Protein AF-A0A7W6MIZ2-F1 (afdb_monomer_lite)

Sequence (58 aa):
MSDTTPAASRRAARISRGDSLEELAIATGLTVAEIAAAEEPGEPVPEHHVERIEHVLA

Secondary structure (DSSP, 8-state):
-----HHHHHHHHHHHHT--HHHHHHHHT--HHHHHHHHSTT----HHHHHHHHHHH-

Radius of gyration: 10.48 Å; chains: 1; bounding box: 22×24×27 Å

Foldseek 3Di:
DPPQDQLCVLVVLCVVVVHDLVNLCVQLVHDSVLNVLSNDPPRDHDPSSSVSSVVSSD

Structure (mmCIF, N/CA/C/O backbone):
data_AF-A0A7W6MIZ2-F1
#
_entry.id   AF-A0A7W6MIZ2-F1
#
loop_
_atom_site.group_PDB
_atom_site.id
_atom_site.type_symbol
_atom_site.label_atom_id
_atom_site.label_alt_id
_atom_site.label_comp_id
_atom_site.label_asym_id
_atom_site.label_entity_id
_atom_site.label_seq_id
_atom_site.pdbx_PDB_ins_code
_atom_site.Cartn_x
_atom_site.Cartn_y
_atom_site.Cartn_z
_atom_site.occupancy
_atom_site.B_iso_or_equiv
_atom_site.auth_seq_id
_atom_site.auth_comp_id
_atom_site.auth_asym_id
_atom_site.auth_atom_id
_atom_site.pdbx_PDB_model_num
ATOM 1 N N . MET A 1 1 ? 16.026 7.765 -18.797 1.00 41.28 1 MET A N 1
ATOM 2 C CA . M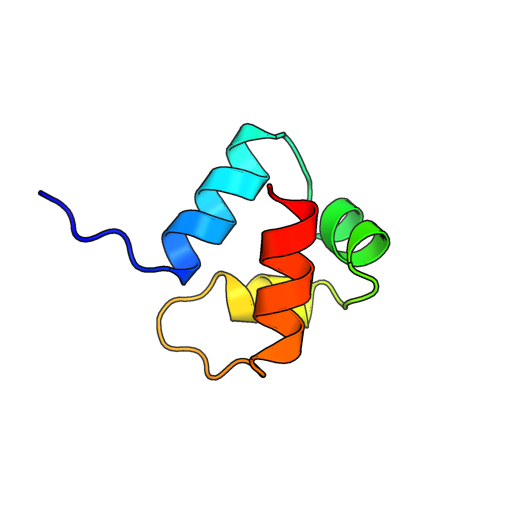ET A 1 1 ? 14.761 7.864 -18.046 1.00 41.28 1 MET A CA 1
ATOM 3 C C . MET A 1 1 ? 14.828 6.754 -17.025 1.00 41.28 1 MET A C 1
ATOM 5 O O . MET A 1 1 ? 15.038 5.626 -17.439 1.00 41.28 1 MET A O 1
ATOM 9 N N . SER A 1 2 ? 14.856 7.065 -15.732 1.00 51.12 2 SER A N 1
ATOM 10 C CA . SER A 1 2 ? 14.868 6.012 -14.713 1.00 51.12 2 SER A CA 1
ATOM 11 C C . SER A 1 2 ? 13.529 5.287 -14.799 1.00 51.12 2 SER A C 1
ATOM 13 O O . SER A 1 2 ? 12.502 5.927 -14.592 1.00 51.12 2 SER A O 1
ATOM 15 N N . ASP A 1 3 ? 13.530 4.008 -15.173 1.00 61.38 3 ASP A N 1
ATOM 16 C CA . ASP A 1 3 ? 12.321 3.184 -15.158 1.00 61.38 3 ASP A CA 1
ATOM 17 C C . ASP A 1 3 ? 11.875 3.024 -13.702 1.00 61.38 3 ASP A C 1
ATOM 19 O O . ASP A 1 3 ? 12.420 2.224 -12.941 1.00 61.38 3 ASP A O 1
ATOM 23 N N . THR A 1 4 ? 10.923 3.852 -13.276 1.00 81.00 4 THR A N 1
ATOM 24 C CA . THR A 1 4 ? 10.306 3.723 -11.958 1.00 81.00 4 THR A CA 1
ATOM 25 C C . THR A 1 4 ? 9.457 2.458 -11.964 1.00 81.00 4 THR A C 1
ATOM 27 O O . THR A 1 4 ? 8.508 2.340 -12.739 1.00 81.00 4 THR A O 1
ATOM 30 N N . THR A 1 5 ? 9.799 1.492 -11.111 1.00 92.62 5 THR A N 1
ATOM 31 C CA . THR A 1 5 ? 9.007 0.266 -10.961 1.00 92.62 5 THR A CA 1
ATOM 32 C C . THR A 1 5 ? 7.619 0.596 -10.392 1.00 92.62 5 THR A C 1
ATOM 34 O O . THR A 1 5 ? 7.480 1.581 -9.663 1.00 92.62 5 THR A O 1
ATOM 37 N N . PRO A 1 6 ? 6.580 -0.224 -10.642 1.00 94.38 6 PRO A N 1
ATOM 38 C CA . PRO A 1 6 ? 5.255 -0.003 -10.053 1.00 94.38 6 PRO A CA 1
ATOM 39 C C . PRO A 1 6 ? 5.281 0.126 -8.520 1.00 94.38 6 PRO A C 1
ATOM 41 O O . PRO A 1 6 ? 4.608 0.983 -7.955 1.00 94.38 6 PRO A O 1
ATOM 44 N N . ALA A 1 7 ? 6.126 -0.666 -7.852 1.00 95.56 7 ALA A N 1
ATOM 45 C CA . ALA A 1 7 ? 6.360 -0.579 -6.411 1.00 95.56 7 ALA A CA 1
ATOM 46 C C . ALA A 1 7 ? 6.910 0.795 -5.989 1.00 95.56 7 ALA A C 1
ATOM 48 O O . ALA A 1 7 ? 6.379 1.429 -5.074 1.00 95.56 7 ALA A O 1
ATOM 49 N N . ALA A 1 8 ? 7.912 1.306 -6.713 1.00 94.81 8 ALA A N 1
ATOM 50 C CA . ALA A 1 8 ? 8.458 2.637 -6.469 1.00 94.81 8 ALA A CA 1
ATOM 51 C C . ALA A 1 8 ? 7.429 3.751 -6.736 1.00 94.81 8 ALA A C 1
ATOM 53 O O . ALA A 1 8 ? 7.405 4.741 -6.003 1.00 94.81 8 ALA A O 1
ATOM 54 N N . SER A 1 9 ? 6.545 3.580 -7.725 1.00 95.62 9 SER A N 1
ATOM 55 C CA . SER A 1 9 ? 5.448 4.518 -7.999 1.00 95.62 9 SER A CA 1
ATOM 56 C C . SER A 1 9 ? 4.429 4.571 -6.860 1.00 95.62 9 SER A C 1
ATOM 58 O O . SER A 1 9 ? 4.058 5.667 -6.441 1.00 95.62 9 SER A O 1
ATOM 60 N N . ARG A 1 10 ? 4.024 3.420 -6.300 1.00 96.75 10 ARG A N 1
ATOM 61 C CA . ARG A 1 10 ? 3.130 3.372 -5.127 1.00 96.75 10 ARG A CA 1
ATOM 62 C C . ARG A 1 10 ? 3.746 4.076 -3.921 1.00 96.75 10 ARG A C 1
ATOM 64 O O . ARG A 1 10 ? 3.115 4.955 -3.336 1.00 96.75 10 ARG A O 1
ATOM 71 N N . ARG A 1 11 ? 5.017 3.780 -3.627 1.00 97.25 11 ARG A N 1
ATOM 72 C CA . ARG A 1 11 ? 5.764 4.444 -2.550 1.00 97.25 11 ARG A CA 1
ATOM 73 C C . ARG A 1 11 ? 5.836 5.955 -2.741 1.00 97.25 11 ARG A C 1
ATOM 75 O O . ARG A 1 11 ? 5.638 6.708 -1.790 1.00 97.25 11 ARG A O 1
ATOM 82 N N . ALA A 1 12 ? 6.124 6.405 -3.961 1.00 96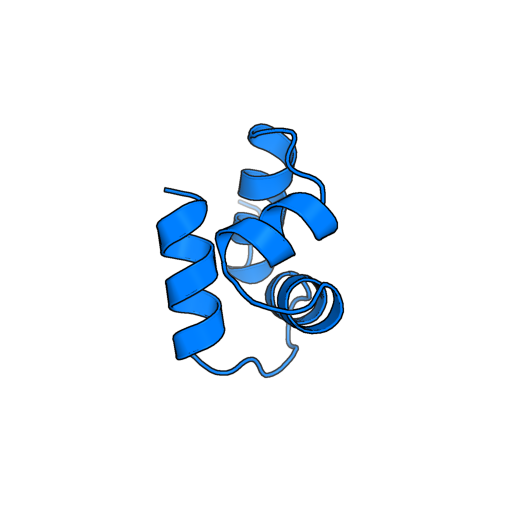.69 12 ALA A N 1
ATOM 83 C CA . ALA A 1 12 ? 6.181 7.826 -4.276 1.00 96.69 12 ALA A CA 1
ATOM 84 C C . ALA A 1 12 ? 4.816 8.501 -4.081 1.00 96.69 12 ALA A C 1
ATOM 86 O O . ALA A 1 12 ? 4.751 9.536 -3.424 1.00 96.69 12 ALA A O 1
ATOM 87 N N . ALA A 1 13 ? 3.733 7.892 -4.573 1.00 97.06 13 ALA A N 1
ATOM 88 C CA . ALA A 1 13 ? 2.378 8.416 -4.419 1.00 97.06 13 ALA A CA 1
ATOM 89 C C . ALA A 1 13 ? 1.964 8.538 -2.944 1.00 97.06 13 ALA A C 1
ATOM 91 O O . ALA A 1 13 ? 1.467 9.591 -2.538 1.00 97.06 13 ALA A O 1
ATOM 92 N N . ARG A 1 14 ? 2.251 7.519 -2.121 1.00 97.56 14 ARG A N 1
ATOM 93 C CA . ARG A 1 14 ? 2.007 7.570 -0.672 1.00 97.56 14 ARG A CA 1
ATOM 94 C C . ARG A 1 14 ? 2.759 8.734 -0.014 1.00 97.56 14 ARG A C 1
ATOM 96 O O . ARG A 1 14 ? 2.159 9.539 0.694 1.00 97.56 14 ARG A O 1
ATOM 103 N N . ILE A 1 15 ? 4.060 8.872 -0.296 1.00 97.62 15 ILE A N 1
ATOM 104 C CA . ILE A 1 15 ? 4.889 9.961 0.253 1.00 97.62 15 ILE A CA 1
ATOM 105 C C . ILE A 1 15 ? 4.385 11.336 -0.208 1.00 97.62 15 ILE A C 1
ATOM 107 O O . ILE A 1 15 ? 4.351 12.269 0.591 1.00 97.62 15 ILE A O 1
ATOM 111 N N . SER A 1 16 ? 3.968 11.478 -1.469 1.00 97.31 16 SER A N 1
ATOM 112 C CA . SER A 1 16 ? 3.435 12.738 -2.003 1.00 97.31 16 SER A CA 1
ATOM 113 C C . SER A 1 16 ? 2.116 13.166 -1.356 1.00 97.31 16 SER A C 1
ATOM 115 O O . SER A 1 16 ? 1.866 14.366 -1.260 1.00 97.31 16 SER A O 1
ATOM 117 N N . ARG A 1 17 ? 1.296 12.217 -0.892 1.00 95.88 17 ARG A N 1
ATOM 118 C CA . ARG A 1 17 ? 0.070 12.492 -0.122 1.00 95.88 17 ARG A CA 1
ATOM 119 C C . ARG A 1 17 ? 0.345 12.810 1.349 1.00 95.88 17 ARG A C 1
ATOM 121 O O . A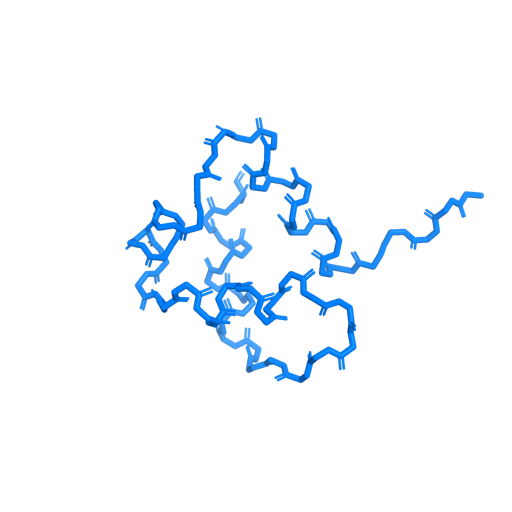RG A 1 17 ? -0.510 13.386 2.011 1.00 95.88 17 ARG A O 1
ATOM 128 N N . GLY A 1 18 ? 1.544 12.487 1.836 1.00 97.06 18 GLY A N 1
ATOM 129 C CA . GLY A 1 18 ? 1.915 12.616 3.244 1.00 97.06 18 GLY A CA 1
ATOM 130 C C . GLY A 1 18 ? 1.446 11.447 4.111 1.00 97.06 18 GLY A C 1
ATOM 131 O O . GLY A 1 18 ? 1.571 11.531 5.328 1.00 97.06 18 GLY A O 1
ATOM 132 N N . ASP A 1 19 ? 0.952 10.370 3.496 1.00 96.44 19 ASP A N 1
ATOM 133 C CA . ASP A 1 19 ? 0.415 9.211 4.201 1.00 96.44 19 ASP A CA 1
ATOM 134 C C . ASP A 1 19 ? 1.558 8.372 4.814 1.00 96.44 19 ASP A C 1
ATOM 136 O O . ASP A 1 19 ? 2.524 7.953 4.150 1.00 96.44 19 ASP A O 1
ATOM 140 N N . SER A 1 20 ? 1.447 8.081 6.106 1.00 98.19 20 SER A N 1
ATOM 141 C CA . SER A 1 20 ? 2.238 7.039 6.765 1.00 98.19 20 SER A CA 1
ATOM 142 C C . SER A 1 20 ? 1.831 5.642 6.274 1.00 98.19 20 SER A C 1
ATOM 144 O O . SER A 1 20 ? 0.801 5.452 5.619 1.00 98.19 20 SER A O 1
ATOM 146 N N . LEU A 1 21 ? 2.652 4.632 6.575 1.00 98.25 21 LEU A N 1
ATOM 147 C CA . LEU A 1 21 ? 2.288 3.247 6.262 1.00 98.25 21 LEU A CA 1
ATOM 148 C C . LEU A 1 21 ? 1.070 2.806 7.082 1.00 98.25 21 LEU A C 1
ATOM 150 O O . LEU A 1 21 ? 0.240 2.049 6.589 1.00 98.25 21 LEU A O 1
ATOM 154 N N . GLU A 1 22 ? 0.957 3.294 8.314 1.00 98.31 22 GLU A N 1
ATOM 155 C CA . GLU A 1 22 ? -0.139 3.025 9.237 1.00 98.31 22 GLU A CA 1
ATOM 156 C C . GLU A 1 22 ? -1.460 3.626 8.743 1.00 98.31 22 GLU A C 1
ATOM 158 O O . GLU A 1 22 ? -2.486 2.946 8.754 1.00 98.31 22 GLU A O 1
ATOM 163 N N . GLU A 1 23 ? -1.444 4.870 8.260 1.00 98.38 23 GLU A N 1
ATOM 164 C CA . GLU A 1 23 ? -2.629 5.509 7.674 1.00 98.38 23 GLU A CA 1
ATOM 165 C C . GLU A 1 23 ? -3.090 4.775 6.413 1.00 98.38 23 GLU A C 1
ATOM 167 O O . GLU A 1 23 ? -4.281 4.480 6.269 1.00 98.38 23 GLU A O 1
ATOM 172 N N . LEU A 1 24 ? -2.154 4.397 5.536 1.00 98.06 24 LEU A N 1
ATOM 173 C CA . LEU A 1 24 ? -2.494 3.642 4.332 1.00 98.06 24 LEU A CA 1
ATOM 174 C C . LEU A 1 24 ? -2.997 2.227 4.663 1.00 98.06 24 LEU A C 1
ATOM 176 O O . LEU A 1 24 ? -3.940 1.746 4.033 1.00 98.06 24 LEU A O 1
ATOM 180 N N . ALA A 1 25 ? -2.423 1.570 5.670 1.00 98.38 25 ALA A N 1
ATOM 181 C CA . ALA A 1 25 ? -2.886 0.280 6.177 1.00 98.38 25 ALA A CA 1
ATOM 182 C C . ALA A 1 25 ? -4.345 0.357 6.665 1.00 98.38 25 ALA A C 1
ATOM 184 O O . ALA A 1 25 ? -5.169 -0.476 6.286 1.00 98.38 25 ALA A O 1
ATOM 185 N N . ILE A 1 26 ? -4.705 1.406 7.415 1.00 98.19 26 ILE A N 1
ATOM 186 C CA . ILE A 1 26 ? -6.089 1.645 7.856 1.00 98.19 26 ILE A CA 1
ATOM 187 C C . ILE A 1 26 ? -7.018 1.876 6.657 1.00 98.19 26 ILE A C 1
ATOM 189 O O . ILE 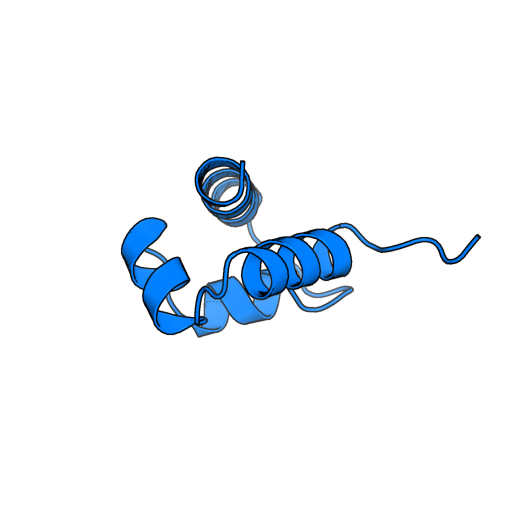A 1 26 ? -8.067 1.238 6.569 1.00 98.19 26 ILE A O 1
ATOM 193 N N . ALA A 1 27 ? -6.636 2.760 5.732 1.00 97.81 27 ALA A N 1
ATOM 194 C CA . ALA A 1 27 ? -7.470 3.137 4.590 1.00 97.81 27 ALA A CA 1
ATOM 195 C C . ALA A 1 27 ? -7.709 1.972 3.620 1.00 97.81 27 ALA A C 1
ATOM 197 O O . ALA A 1 27 ? -8.804 1.806 3.084 1.00 97.81 27 ALA A O 1
ATOM 198 N N . THR A 1 28 ? -6.687 1.146 3.409 1.00 97.56 28 THR A N 1
ATOM 199 C CA . THR A 1 28 ? -6.789 -0.033 2.549 1.00 97.56 28 THR A CA 1
ATOM 200 C C . THR A 1 28 ? -7.429 -1.204 3.269 1.00 97.56 28 THR A C 1
ATOM 202 O O . THR A 1 28 ? -8.043 -2.018 2.590 1.00 97.56 28 THR A O 1
ATOM 205 N N . GLY A 1 29 ? -7.316 -1.301 4.600 1.00 98.06 29 GLY A N 1
ATOM 206 C CA . GLY A 1 29 ? -7.640 -2.482 5.404 1.00 98.06 29 GLY A CA 1
ATOM 207 C C . GLY A 1 29 ? -6.598 -3.603 5.274 1.00 98.06 29 GLY A C 1
ATOM 208 O O . GLY A 1 29 ? -6.970 -4.779 5.309 1.00 98.06 29 GLY A O 1
ATOM 209 N N . LEU A 1 30 ? -5.339 -3.240 5.030 1.00 98.06 30 LEU A N 1
ATOM 210 C CA . LEU A 1 30 ? -4.172 -4.125 4.976 1.00 98.06 30 LEU A CA 1
ATOM 211 C C . LEU A 1 30 ? -3.279 -3.886 6.199 1.00 98.06 30 LEU A C 1
ATOM 213 O O . LEU A 1 30 ? -3.483 -2.954 6.972 1.00 98.06 30 LEU A O 1
ATOM 217 N N . THR A 1 31 ? -2.271 -4.725 6.384 1.00 98.56 31 THR A N 1
ATOM 218 C CA . THR A 1 31 ? -1.220 -4.524 7.384 1.00 98.56 31 THR A CA 1
ATOM 219 C C . THR A 1 31 ? -0.078 -3.677 6.826 1.00 98.56 31 THR A C 1
ATOM 221 O O . THR A 1 31 ? 0.191 -3.673 5.626 1.00 98.56 31 THR A O 1
ATOM 224 N N . VAL A 1 32 ? 0.674 -3.018 7.712 1.00 98.44 32 VAL A N 1
ATOM 225 C CA . VAL A 1 32 ? 1.893 -2.273 7.340 1.00 98.44 32 VAL A CA 1
ATOM 226 C C . VAL A 1 32 ? 2.885 -3.148 6.565 1.00 98.44 32 VAL A C 1
ATOM 228 O O . VAL A 1 32 ? 3.508 -2.670 5.623 1.00 98.44 32 VAL A O 1
ATOM 231 N N . ALA A 1 33 ? 3.011 -4.431 6.921 1.00 98.06 33 ALA A N 1
ATOM 232 C CA . ALA A 1 33 ? 3.900 -5.363 6.231 1.00 98.06 33 ALA A CA 1
ATOM 233 C C . ALA A 1 33 ? 3.450 -5.640 4.787 1.00 98.06 33 ALA A C 1
ATOM 235 O O . ALA A 1 33 ? 4.284 -5.687 3.889 1.00 98.06 33 ALA A O 1
ATOM 236 N N . GLU A 1 34 ? 2.144 -5.769 4.548 1.00 98.25 34 GLU A N 1
ATOM 237 C CA . GLU A 1 34 ? 1.595 -5.954 3.199 1.00 98.25 34 GLU A CA 1
ATOM 238 C C . GLU A 1 34 ? 1.760 -4.697 2.338 1.00 98.25 34 GLU A C 1
ATOM 240 O O . GLU A 1 34 ? 2.088 -4.809 1.157 1.00 98.25 34 GLU A O 1
ATOM 245 N N . ILE A 1 35 ? 1.605 -3.503 2.925 1.00 98.38 35 ILE A N 1
ATOM 246 C CA . ILE A 1 35 ? 1.908 -2.239 2.237 1.00 98.38 35 ILE A CA 1
ATOM 247 C C . ILE A 1 35 ? 3.401 -2.151 1.903 1.00 98.38 35 ILE A C 1
ATOM 249 O O . ILE A 1 35 ? 3.760 -1.846 0.769 1.00 98.38 35 ILE A O 1
ATOM 253 N N . ALA A 1 36 ? 4.275 -2.443 2.869 1.00 97.69 36 ALA A N 1
ATOM 254 C CA . ALA A 1 36 ? 5.721 -2.387 2.675 1.00 97.69 36 ALA A CA 1
ATOM 255 C C . ALA A 1 36 ? 6.186 -3.364 1.586 1.00 97.69 36 ALA A C 1
ATOM 257 O O . ALA A 1 36 ? 6.969 -2.977 0.723 1.00 97.69 36 ALA A O 1
ATOM 258 N N . ALA A 1 37 ? 5.643 -4.586 1.567 1.00 97.56 37 ALA A N 1
ATOM 259 C CA . ALA A 1 37 ? 5.884 -5.553 0.500 1.00 97.56 37 ALA A CA 1
ATOM 260 C C . ALA A 1 37 ? 5.443 -5.007 -0.868 1.00 97.56 37 ALA A C 1
ATOM 262 O O . ALA A 1 37 ? 6.168 -5.124 -1.849 1.00 97.56 37 ALA A O 1
ATOM 263 N N . ALA A 1 38 ? 4.285 -4.340 -0.944 1.00 97.38 38 ALA A N 1
ATOM 264 C CA . ALA A 1 38 ? 3.802 -3.740 -2.190 1.00 97.38 38 ALA A CA 1
ATOM 265 C C . ALA A 1 38 ? 4.652 -2.554 -2.669 1.00 97.38 38 ALA A C 1
ATOM 267 O O . ALA A 1 38 ? 4.586 -2.193 -3.846 1.00 97.38 38 ALA A O 1
ATOM 268 N N . GLU A 1 39 ? 5.437 -1.942 -1.791 1.00 97.06 39 GLU A N 1
ATOM 269 C CA . GLU A 1 39 ? 6.357 -0.847 -2.107 1.00 97.06 39 GLU A CA 1
ATOM 270 C C . GLU A 1 39 ? 7.801 -1.304 -2.347 1.00 97.06 39 GLU A C 1
ATOM 272 O O . GLU A 1 39 ? 8.622 -0.500 -2.800 1.00 97.06 39 GLU A O 1
ATOM 277 N N . GLU A 1 40 ? 8.107 -2.580 -2.107 1.00 95.88 40 GLU A N 1
ATOM 278 C CA . GLU A 1 40 ? 9.425 -3.168 -2.326 1.00 95.88 40 GLU A CA 1
ATOM 279 C C . GLU A 1 40 ? 9.527 -3.761 -3.746 1.00 95.88 40 GLU A C 1
ATOM 281 O O . GLU A 1 40 ? 8.735 -4.627 -4.136 1.00 95.88 40 GLU A O 1
ATOM 286 N N . PRO A 1 41 ? 10.482 -3.310 -4.577 1.00 92.62 41 PRO A N 1
ATOM 287 C CA . PRO A 1 41 ? 10.680 -3.882 -5.901 1.00 92.62 41 PRO A CA 1
ATOM 288 C C . PRO A 1 41 ? 11.045 -5.373 -5.846 1.00 92.62 41 PRO A C 1
ATOM 290 O O . PRO A 1 41 ? 12.042 -5.759 -5.248 1.00 92.62 41 PRO A O 1
ATOM 293 N N . GLY A 1 42 ? 10.288 -6.204 -6.565 1.00 87.94 42 GLY A N 1
ATOM 294 C CA . GLY A 1 42 ? 10.584 -7.633 -6.717 1.00 87.94 42 GLY A CA 1
ATOM 295 C C . GLY A 1 42 ? 9.965 -8.542 -5.654 1.00 87.94 42 GLY A C 1
ATOM 296 O O . GLY A 1 42 ? 10.068 -9.759 -5.798 1.00 87.94 42 GLY A O 1
ATOM 297 N N . GLU A 1 43 ? 9.280 -7.987 -4.652 1.00 91.31 43 GLU A N 1
ATOM 298 C CA . GLU A 1 43 ? 8.520 -8.781 -3.689 1.00 91.31 43 GLU A CA 1
ATOM 299 C C . GLU A 1 43 ? 7.208 -9.284 -4.329 1.00 91.31 43 GLU A C 1
ATOM 301 O O . GLU A 1 43 ? 6.468 -8.497 -4.936 1.00 91.31 43 GLU A O 1
ATOM 306 N N . PRO A 1 44 ? 6.892 -10.590 -4.248 1.00 91.81 44 PRO A N 1
ATOM 307 C CA . PRO A 1 44 ? 5.625 -11.114 -4.734 1.00 91.81 44 PRO A CA 1
ATOM 308 C C . PRO A 1 44 ? 4.474 -10.666 -3.827 1.00 91.81 44 PRO A C 1
ATOM 310 O O . PRO A 1 44 ? 4.366 -11.081 -2.676 1.00 91.81 44 PRO A O 1
ATOM 313 N N . VAL A 1 45 ? 3.566 -9.860 -4.376 1.00 95.69 45 VAL A N 1
ATOM 314 C CA . VAL A 1 45 ? 2.394 -9.347 -3.658 1.00 95.69 45 VAL A CA 1
ATOM 315 C C . VAL A 1 45 ? 1.112 -9.799 -4.353 1.00 95.69 45 VAL A C 1
ATOM 317 O O . VAL A 1 45 ? 1.042 -9.740 -5.582 1.00 95.69 45 VAL A O 1
ATOM 320 N N . PRO A 1 46 ? 0.083 -10.242 -3.606 1.00 97.50 46 PRO A N 1
ATOM 321 C CA . PRO A 1 46 ? -1.210 -10.559 -4.195 1.00 97.50 46 PRO A CA 1
ATOM 322 C C . PRO A 1 46 ? -1.804 -9.367 -4.955 1.00 97.50 46 PRO A C 1
ATOM 324 O O . PRO A 1 46 ? -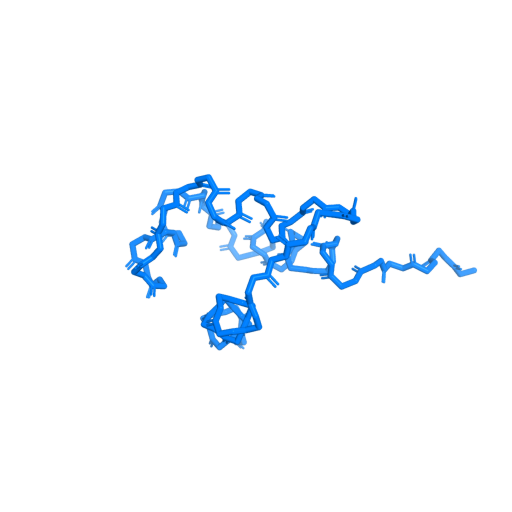1.840 -8.251 -4.441 1.00 97.50 46 PRO A O 1
ATOM 327 N N . GLU A 1 47 ? -2.329 -9.612 -6.156 1.00 97.06 47 GLU A N 1
ATOM 328 C CA . GLU A 1 47 ? -2.871 -8.566 -7.040 1.00 97.06 47 GLU A CA 1
ATOM 329 C C . GLU A 1 47 ? -3.959 -7.725 -6.354 1.00 97.06 47 GLU A C 1
ATOM 331 O O . GLU A 1 47 ? -3.909 -6.501 -6.375 1.00 97.06 47 GLU A O 1
ATOM 336 N N . HIS A 1 48 ? -4.854 -8.366 -5.599 1.00 97.12 48 HIS A N 1
ATOM 337 C CA . HIS A 1 48 ? -5.905 -7.676 -4.847 1.00 97.12 48 HIS A CA 1
ATOM 338 C C . HIS A 1 48 ? -5.383 -6.751 -3.726 1.00 97.12 48 HIS A C 1
ATOM 340 O O . HIS A 1 48 ? -6.101 -5.848 -3.296 1.00 97.12 48 HIS A O 1
ATOM 346 N N . HIS A 1 49 ? -4.153 -6.935 -3.225 1.00 97.88 49 HIS A N 1
ATOM 347 C CA . HIS A 1 49 ? -3.529 -5.956 -2.322 1.00 97.88 49 HIS A CA 1
ATOM 348 C C . HIS A 1 49 ? -3.087 -4.720 -3.103 1.00 97.88 49 HIS A C 1
ATOM 350 O O . HIS A 1 49 ? -3.342 -3.598 -2.670 1.00 97.88 49 HIS A O 1
ATOM 356 N N . VAL A 1 50 ? -2.472 -4.929 -4.2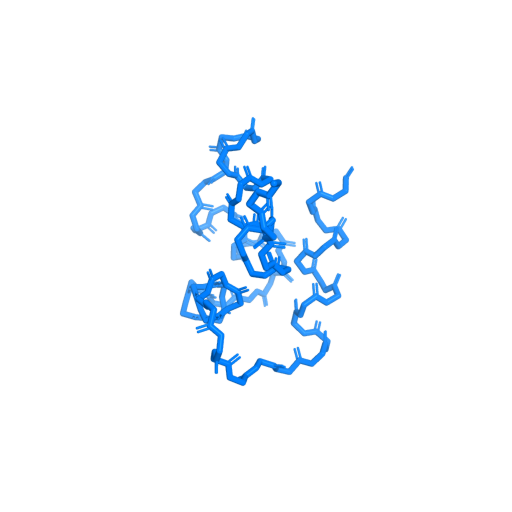70 1.00 97.44 50 VAL A N 1
ATOM 357 C CA . VAL A 1 50 ? -2.033 -3.849 -5.159 1.00 97.44 50 VAL A CA 1
ATOM 358 C C . VAL A 1 50 ? -3.224 -3.005 -5.608 1.00 97.44 50 VAL A C 1
ATOM 360 O O . VAL A 1 50 ? -3.180 -1.788 -5.459 1.00 97.44 50 VAL A O 1
ATOM 363 N N . GLU A 1 51 ? -4.314 -3.636 -6.045 1.00 97.81 51 GLU A N 1
ATOM 364 C CA . GLU A 1 51 ? -5.541 -2.946 -6.462 1.00 97.81 51 GLU A CA 1
ATOM 365 C C . GLU A 1 51 ? -6.123 -2.058 -5.352 1.00 97.81 51 GLU A C 1
ATOM 367 O O . GLU A 1 51 ? -6.489 -0.911 -5.602 1.00 97.81 51 GLU A O 1
ATOM 372 N N . ARG A 1 52 ? -6.178 -2.553 -4.105 1.00 98.06 52 ARG A N 1
ATOM 373 C CA . ARG A 1 52 ? -6.664 -1.767 -2.954 1.00 98.06 52 ARG A CA 1
ATOM 374 C C . ARG A 1 52 ? -5.773 -0.560 -2.681 1.00 98.06 52 ARG A C 1
ATOM 376 O O . ARG A 1 52 ? -6.286 0.522 -2.410 1.00 98.06 52 ARG A O 1
ATOM 383 N N . ILE A 1 53 ? -4.455 -0.744 -2.753 1.00 97.88 53 ILE A N 1
ATOM 384 C CA . ILE A 1 53 ? -3.481 0.334 -2.553 1.00 97.88 53 ILE A CA 1
ATOM 385 C C . ILE A 1 53 ? -3.631 1.388 -3.648 1.00 97.88 53 ILE A C 1
ATOM 387 O O . ILE A 1 53 ? -3.761 2.570 -3.348 1.00 97.88 53 ILE A O 1
ATOM 391 N N . GLU A 1 54 ? -3.660 0.972 -4.910 1.00 96.75 54 GLU A N 1
ATOM 392 C CA . GLU A 1 54 ? -3.768 1.886 -6.048 1.00 96.75 54 GLU A CA 1
ATOM 393 C C . GLU A 1 54 ? -5.115 2.615 -6.069 1.00 96.75 54 GLU A C 1
ATOM 395 O O . GLU A 1 54 ? -5.150 3.807 -6.360 1.00 96.75 54 GLU A O 1
ATOM 400 N N . HIS A 1 55 ? -6.203 1.955 -5.660 1.00 97.44 55 HIS A N 1
ATOM 401 C CA . HIS A 1 55 ? -7.505 2.599 -5.490 1.00 97.44 55 HIS A CA 1
ATOM 402 C C . HIS A 1 55 ? -7.489 3.704 -4.424 1.00 97.44 55 HIS A C 1
ATOM 404 O O . HIS A 1 55 ? -8.101 4.749 -4.625 1.00 97.44 55 HIS A O 1
ATOM 410 N N . VAL A 1 56 ? -6.801 3.487 -3.298 1.00 97.31 56 VAL A N 1
ATOM 411 C CA . VAL A 1 56 ? -6.685 4.498 -2.234 1.00 97.31 56 VAL A CA 1
ATOM 412 C C . VAL A 1 56 ? -5.750 5.638 -2.635 1.00 97.31 56 VAL A C 1
ATOM 414 O O . VAL A 1 56 ? -5.993 6.774 -2.228 1.00 97.31 56 VAL A O 1
ATOM 417 N N . LEU A 1 57 ? -4.689 5.345 -3.397 1.00 95.50 57 LEU A N 1
ATOM 418 C CA . LEU A 1 57 ? -3.678 6.320 -3.817 1.00 95.50 57 LEU A CA 1
ATOM 419 C C . LEU A 1 57 ? -4.099 7.185 -5.015 1.00 95.50 57 LEU A C 1
ATOM 421 O O . LEU A 1 57 ? -3.519 8.265 -5.168 1.00 95.50 57 LEU A O 1
ATOM 425 N N . ALA A 1 58 ? -5.073 6.735 -5.816 1.00 88.50 58 ALA A N 1
ATOM 426 C CA . ALA A 1 58 ? -5.734 7.533 -6.855 1.00 88.50 58 ALA A CA 1
ATOM 427 C C . ALA A 1 58 ? -6.349 8.829 -6.293 1.00 88.50 58 ALA A C 1
ATOM 429 O O . ALA A 1 58 ? -6.403 9.808 -7.072 1.00 88.50 58 ALA A O 1
#

Organism: NCBI:txid1138170

pLDDT: mean 93.96, std 10.59, range [41.28, 98.56]